Protein AF-A0A212PH71-F1 (afdb_monomer_lite)

Radius of gyration: 27.01 Å; chains: 1; bounding box: 25×21×92 Å

pLDDT: mean 72.24, std 19.66, range [41.12, 94.94]

Foldseek 3Di:
DWWWFAAPVGIDIDDPVCVVVCLVVVRGQFTADPNDTDGSDDPPPPPDPPVPPPPPPPDDDDPPPPPDDDD

Sequence (71 aa):
MTIKVLYPNGVGYVEPAELDELIEKNGILGFFRSNKLVVVGIHKTRTRKTEWHEPERRGWHEPEKRSGTNG

Structure (mmCIF, N/CA/C/O backbone):
data_AF-A0A212PH71-F1
#
_entry.id   AF-A0A212PH71-F1
#
loop_
_atom_site.group_PDB
_atom_site.id
_atom_site.type_symbol
_atom_site.label_atom_id
_atom_site.label_alt_id
_atom_site.label_comp_id
_atom_site.label_asym_id
_atom_site.label_entity_id
_atom_site.label_seq_id
_atom_site.pdbx_PDB_ins_code
_atom_site.Cartn_x
_atom_site.Cartn_y
_atom_site.Cartn_z
_atom_site.occupancy
_atom_site.B_iso_or_equiv
_atom_site.auth_seq_id
_atom_site.auth_comp_id
_atom_site.auth_asym_id
_atom_site.auth_atom_id
_atom_site.pdbx_PDB_model_num
ATOM 1 N N . MET A 1 1 ? -3.861 9.901 12.416 1.00 78.62 1 MET A N 1
ATOM 2 C CA . MET A 1 1 ? -5.071 9.140 11.991 1.00 78.62 1 MET A CA 1
ATOM 3 C C . MET A 1 1 ? -4.553 8.074 11.068 1.00 78.62 1 MET A C 1
ATOM 5 O O . MET A 1 1 ? -3.995 8.444 10.052 1.00 78.62 1 MET A O 1
ATOM 9 N N . THR A 1 2 ? -4.710 6.795 11.385 1.00 89.62 2 THR A N 1
ATOM 10 C CA . THR A 1 2 ? -4.035 5.746 10.618 1.00 89.62 2 THR A CA 1
ATOM 11 C C . THR A 1 2 ? -4.831 5.299 9.393 1.00 89.62 2 THR A C 1
ATOM 13 O O . THR A 1 2 ? -6.062 5.234 9.404 1.00 89.62 2 THR A O 1
ATOM 16 N N . ILE A 1 3 ? -4.115 4.987 8.314 1.00 90.75 3 ILE A N 1
ATOM 17 C CA . ILE A 1 3 ? -4.657 4.468 7.059 1.00 90.75 3 ILE A CA 1
ATOM 18 C C . ILE A 1 3 ? -4.332 2.983 6.980 1.00 90.75 3 ILE A C 1
ATOM 20 O O . ILE A 1 3 ? -3.186 2.573 7.149 1.00 90.75 3 ILE A O 1
ATOM 24 N N . LYS A 1 4 ? -5.348 2.167 6.702 1.00 94.44 4 LYS A N 1
ATOM 25 C CA . LYS A 1 4 ? -5.174 0.731 6.491 1.00 94.44 4 LYS A CA 1
ATOM 26 C C . LYS A 1 4 ? -4.576 0.487 5.107 1.00 94.44 4 LYS A C 1
ATOM 28 O O . LYS A 1 4 ? -5.143 0.926 4.108 1.00 94.44 4 LYS A O 1
ATOM 33 N N . VAL A 1 5 ? -3.479 -0.252 5.046 1.00 93.62 5 VAL A N 1
ATOM 34 C CA . VAL A 1 5 ? -2.724 -0.554 3.824 1.00 93.62 5 VAL A CA 1
ATOM 35 C C . VAL A 1 5 ? -2.599 -2.061 3.614 1.00 93.62 5 VAL A C 1
ATOM 37 O O . VAL A 1 5 ? -2.592 -2.842 4.564 1.00 93.62 5 VAL A O 1
ATOM 40 N N . LEU A 1 6 ? -2.528 -2.474 2.353 1.00 92.56 6 LEU A N 1
ATOM 41 C CA . LEU A 1 6 ? -2.312 -3.846 1.916 1.00 92.56 6 LEU A CA 1
ATOM 42 C C . LEU A 1 6 ? -0.870 -3.975 1.426 1.00 92.56 6 LEU A C 1
ATOM 44 O O . LEU A 1 6 ? -0.518 -3.440 0.378 1.00 92.56 6 LEU A O 1
ATOM 48 N N . TYR A 1 7 ? -0.053 -4.697 2.175 1.00 91.38 7 TYR A N 1
ATOM 49 C CA . TYR A 1 7 ? 1.295 -5.099 1.799 1.00 91.38 7 TYR A CA 1
ATOM 50 C C . TYR A 1 7 ? 1.274 -6.446 1.056 1.00 91.38 7 TYR A C 1
ATOM 52 O O . TYR A 1 7 ? 0.300 -7.196 1.153 1.00 91.38 7 TYR A O 1
ATOM 60 N N . PRO A 1 8 ? 2.364 -6.822 0.364 1.00 86.56 8 PRO A N 1
ATOM 61 C CA . PRO A 1 8 ? 2.495 -8.159 -0.219 1.00 86.56 8 PRO A CA 1
ATOM 62 C C . PRO A 1 8 ? 2.399 -9.305 0.801 1.00 86.56 8 PRO A C 1
ATOM 64 O O . PRO A 1 8 ? 2.004 -10.411 0.447 1.00 86.56 8 PRO A O 1
ATOM 67 N N . ASN A 1 9 ? 2.760 -9.049 2.061 1.00 90.06 9 ASN A N 1
ATOM 68 C CA . ASN A 1 9 ? 2.789 -10.033 3.145 1.00 90.06 9 ASN A CA 1
ATOM 69 C C . ASN A 1 9 ? 1.562 -9.976 4.074 1.00 90.06 9 ASN A C 1
ATOM 71 O O . ASN A 1 9 ? 1.499 -10.746 5.031 1.00 90.06 9 ASN A O 1
ATOM 75 N N . GLY A 1 10 ? 0.605 -9.078 3.832 1.00 92.12 10 GLY A N 1
ATOM 76 C CA . GLY A 1 10 ? -0.554 -8.919 4.704 1.00 92.12 10 GLY A CA 1
ATOM 77 C C . GLY A 1 10 ? -1.070 -7.490 4.761 1.00 92.12 10 GLY A C 1
ATOM 78 O O . GLY A 1 10 ? -0.959 -6.723 3.814 1.00 92.12 10 GLY A O 1
ATOM 79 N N . VAL A 1 11 ? -1.679 -7.127 5.883 1.00 93.75 11 VAL A N 1
ATOM 80 C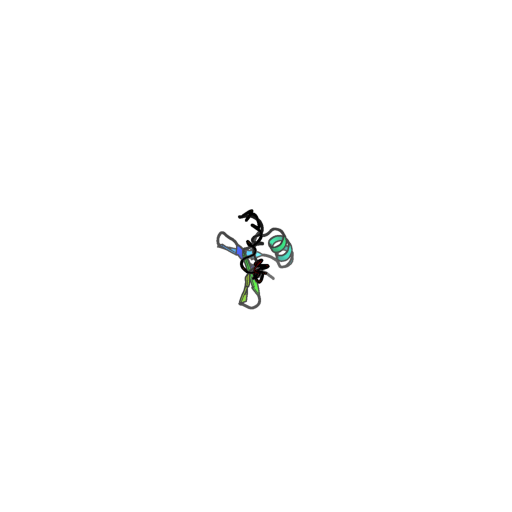 CA . VAL A 1 11 ? -2.330 -5.828 6.075 1.00 93.75 11 VAL A CA 1
ATOM 81 C C . VAL A 1 11 ? -1.658 -5.103 7.231 1.00 93.75 11 VAL A C 1
ATOM 83 O O . VAL A 1 11 ? -1.362 -5.721 8.250 1.00 93.75 11 VAL A O 1
ATOM 86 N N . GLY A 1 12 ? -1.460 -3.794 7.091 1.00 94.12 12 GLY A N 1
ATOM 87 C CA . GLY A 1 12 ? -0.928 -2.940 8.150 1.00 94.12 12 GLY A CA 1
ATOM 88 C C . GLY A 1 12 ? -1.644 -1.597 8.233 1.00 94.12 12 GLY A C 1
ATOM 89 O O . GLY A 1 12 ? -2.608 -1.341 7.508 1.00 94.12 12 GLY A O 1
ATOM 90 N N . TYR A 1 13 ? -1.172 -0.750 9.142 1.00 94.94 13 TYR A N 1
ATOM 91 C CA . TYR A 1 13 ? -1.681 0.599 9.358 1.00 94.94 13 TYR A CA 1
ATOM 92 C C . TYR A 1 13 ? -0.502 1.562 9.386 1.00 94.94 13 TYR A C 1
ATOM 94 O O . TYR A 1 13 ? 0.495 1.270 10.039 1.00 94.94 13 TYR A O 1
ATOM 102 N N . VAL A 1 14 ? -0.626 2.683 8.684 1.00 92.94 14 VAL A N 1
ATOM 103 C CA . VAL A 1 14 ? 0.433 3.697 8.564 1.00 92.94 14 VAL A CA 1
ATOM 104 C C . VAL A 1 14 ? -0.137 5.082 8.801 1.00 92.94 14 VAL A C 1
ATOM 106 O O . VAL A 1 14 ? -1.347 5.286 8.646 1.00 92.94 14 VAL A O 1
ATOM 109 N N . GLU A 1 15 ? 0.702 6.041 9.177 1.00 93.00 15 GLU A N 1
ATOM 110 C CA . GLU A 1 15 ? 0.264 7.433 9.232 1.00 93.00 15 GLU A CA 1
ATOM 111 C C . GLU A 1 15 ? 0.103 8.013 7.811 1.00 93.00 15 GLU A C 1
ATOM 113 O O . GLU A 1 15 ? 0.731 7.538 6.861 1.00 93.00 15 GLU A O 1
ATOM 118 N N . PRO A 1 16 ? -0.724 9.058 7.619 1.00 88.69 16 PRO A N 1
ATOM 119 C CA . PRO A 1 16 ? -0.977 9.627 6.298 1.00 88.69 16 PRO A CA 1
ATOM 120 C C . PRO A 1 16 ? 0.289 10.174 5.637 1.00 88.69 16 PRO A C 1
ATOM 122 O O . PRO A 1 16 ? 0.407 10.106 4.422 1.00 88.69 16 PRO A O 1
ATOM 125 N N . ALA A 1 17 ? 1.238 10.666 6.438 1.00 88.62 17 ALA A N 1
ATOM 126 C CA . ALA A 1 17 ? 2.524 11.161 5.956 1.00 88.62 17 ALA A CA 1
ATOM 127 C C . ALA A 1 17 ? 3.413 10.053 5.359 1.00 88.62 17 ALA A C 1
ATOM 129 O O . ALA A 1 17 ? 4.227 10.332 4.489 1.00 88.62 17 ALA A O 1
ATOM 130 N N . GLU A 1 18 ? 3.249 8.802 5.801 1.00 89.38 18 GLU A N 1
ATOM 131 C CA . GLU A 1 18 ? 4.024 7.654 5.310 1.00 89.38 18 GLU A CA 1
ATOM 132 C C . GLU A 1 18 ? 3.385 7.009 4.071 1.00 89.38 18 GLU A C 1
ATOM 134 O O . GLU A 1 18 ? 4.032 6.244 3.354 1.00 89.38 18 GLU A O 1
ATOM 139 N N . LEU A 1 19 ? 2.103 7.291 3.809 1.00 88.75 19 LEU A N 1
ATOM 140 C CA . LEU A 1 19 ? 1.367 6.678 2.708 1.00 88.75 19 LEU A CA 1
ATOM 141 C C . LEU A 1 19 ? 1.974 7.045 1.348 1.00 88.75 19 LEU A C 1
ATOM 143 O O . LEU A 1 19 ? 2.156 6.157 0.516 1.00 88.75 19 LEU A O 1
ATOM 147 N N . ASP A 1 20 ? 2.298 8.321 1.137 1.00 86.56 20 ASP A N 1
ATOM 148 C CA . ASP A 1 20 ? 2.845 8.805 -0.134 1.00 86.56 20 ASP A CA 1
ATOM 149 C C . ASP A 1 20 ? 4.199 8.147 -0.434 1.00 86.56 20 ASP A C 1
ATOM 151 O O . ASP A 1 20 ? 4.408 7.617 -1.525 1.00 86.56 20 ASP A O 1
ATOM 155 N N . GLU A 1 21 ? 5.071 8.049 0.572 1.00 88.06 21 GLU A N 1
ATOM 156 C CA . GLU A 1 21 ? 6.366 7.376 0.451 1.00 88.06 21 GLU A CA 1
ATOM 157 C C . GLU A 1 21 ? 6.210 5.883 0.102 1.00 88.06 21 GLU A C 1
ATOM 159 O O . GLU A 1 21 ? 6.952 5.345 -0.724 1.00 88.06 21 GLU A O 1
ATOM 164 N N . LEU A 1 22 ? 5.226 5.196 0.692 1.00 87.50 22 LEU A N 1
ATOM 165 C CA . LEU A 1 22 ? 4.949 3.786 0.400 1.00 87.50 22 LEU A CA 1
ATOM 166 C C . LEU A 1 22 ? 4.376 3.571 -1.004 1.00 87.50 22 LEU A C 1
ATOM 168 O O . LEU A 1 22 ? 4.670 2.546 -1.626 1.00 87.50 22 LEU A O 1
ATOM 172 N N . ILE A 1 23 ? 3.581 4.518 -1.504 1.00 85.94 23 ILE A N 1
ATOM 173 C CA . ILE A 1 23 ? 3.077 4.516 -2.881 1.00 85.9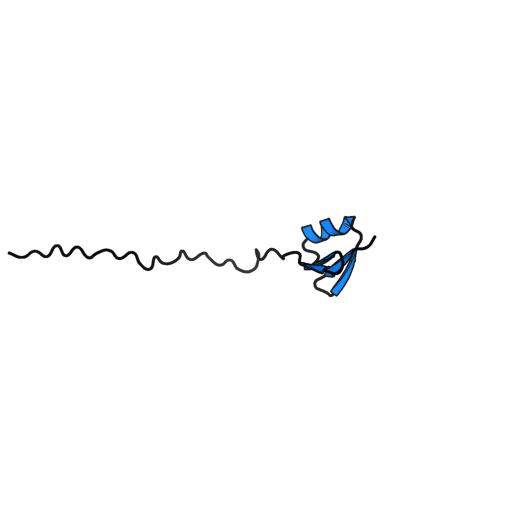4 23 ILE A CA 1
ATOM 174 C C . ILE A 1 23 ? 4.247 4.708 -3.851 1.00 85.94 23 ILE A C 1
ATOM 176 O O . ILE A 1 23 ? 4.423 3.893 -4.757 1.00 85.9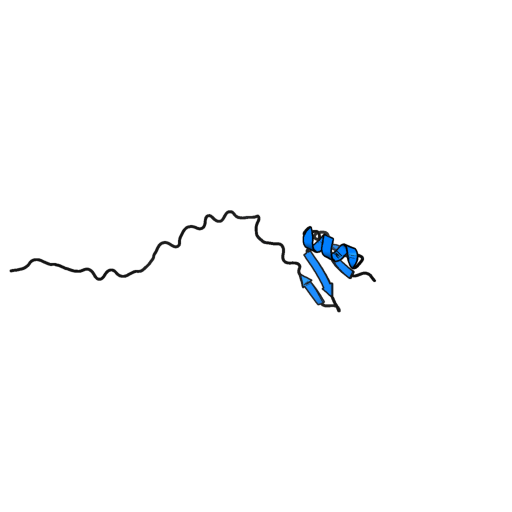4 23 ILE A O 1
ATOM 180 N N . GLU A 1 24 ? 5.086 5.723 -3.631 1.00 85.19 24 GLU A N 1
ATOM 181 C CA . GLU A 1 24 ? 6.245 6.024 -4.480 1.00 85.19 24 GLU A CA 1
ATOM 182 C C . GLU A 1 24 ? 7.247 4.864 -4.531 1.00 85.19 24 GLU A C 1
ATOM 184 O O . GLU A 1 24 ? 7.729 4.483 -5.601 1.00 85.19 24 GLU A O 1
ATOM 189 N N . LYS A 1 25 ? 7.528 4.244 -3.379 1.00 87.12 25 LYS A N 1
ATOM 190 C CA . LYS A 1 25 ? 8.469 3.119 -3.272 1.00 87.12 25 LYS A CA 1
ATOM 191 C C . LYS A 1 25 ? 7.883 1.775 -3.704 1.00 87.12 25 LYS A C 1
ATOM 193 O O . LYS A 1 25 ? 8.601 0.778 -3.664 1.00 87.12 25 LYS A O 1
ATOM 198 N N . ASN A 1 26 ? 6.617 1.718 -4.126 1.00 84.19 26 ASN A N 1
ATOM 199 C CA . 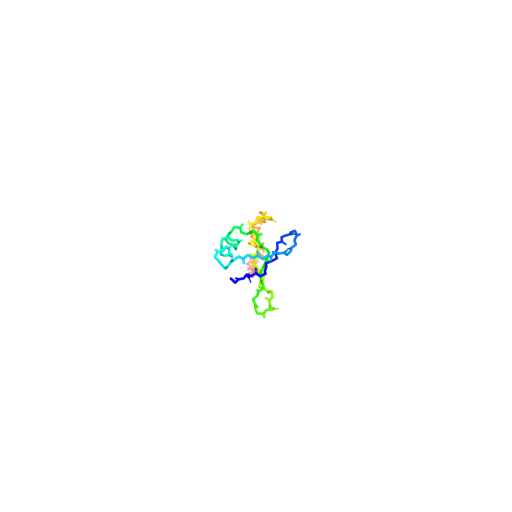ASN A 1 26 ? 5.893 0.466 -4.385 1.00 8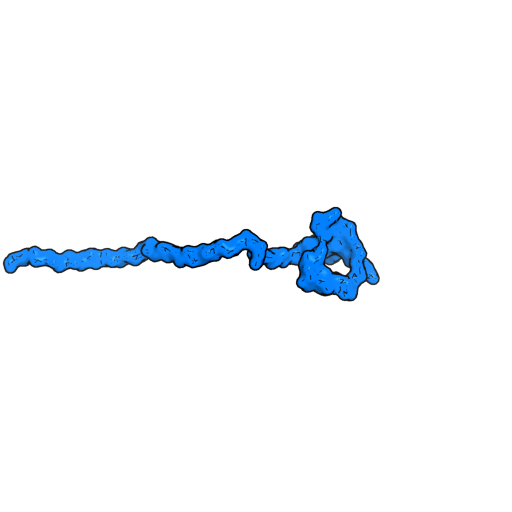4.19 26 ASN A CA 1
ATOM 200 C C . ASN A 1 26 ? 5.949 -0.507 -3.186 1.00 84.19 26 ASN A C 1
ATOM 202 O O . ASN A 1 26 ? 6.023 -1.724 -3.354 1.00 84.19 26 ASN A O 1
ATOM 206 N N . GLY A 1 27 ? 5.942 0.031 -1.964 1.00 84.12 27 GLY A N 1
ATOM 207 C CA . GLY A 1 27 ? 5.988 -0.753 -0.730 1.00 84.12 27 GLY A CA 1
ATOM 208 C C . GLY A 1 27 ? 4.660 -1.441 -0.403 1.00 84.12 27 GLY A C 1
ATOM 209 O O . GLY A 1 27 ? 4.638 -2.391 0.375 1.00 84.12 27 GLY A O 1
ATOM 210 N N . ILE A 1 28 ? 3.558 -0.988 -1.008 1.00 90.25 28 ILE A N 1
ATOM 211 C CA . ILE A 1 28 ? 2.201 -1.499 -0.791 1.00 90.25 28 ILE A CA 1
ATOM 212 C C . ILE A 1 28 ? 1.522 -1.871 -2.114 1.00 90.25 28 ILE A C 1
ATOM 214 O O . ILE A 1 28 ? 1.793 -1.294 -3.162 1.00 90.25 28 ILE A O 1
ATOM 218 N N . LEU A 1 29 ? 0.595 -2.824 -2.049 1.00 89.81 29 LEU A N 1
ATOM 219 C CA . LEU A 1 29 ? -0.300 -3.210 -3.142 1.00 89.81 29 LEU A CA 1
ATOM 220 C C . LEU A 1 29 ? -1.528 -2.290 -3.241 1.00 89.81 29 LEU A C 1
ATOM 222 O O . LEU A 1 29 ? -2.139 -2.157 -4.301 1.00 89.81 29 LEU A O 1
ATOM 226 N N . GLY A 1 30 ? -1.939 -1.683 -2.127 1.00 92.69 30 GLY A N 1
ATOM 227 C CA . GLY A 1 30 ? -3.114 -0.820 -2.071 1.00 92.69 30 GLY A CA 1
ATOM 228 C C . GLY A 1 30 ? -3.387 -0.266 -0.679 1.00 92.69 30 GLY A C 1
ATOM 229 O O . GLY A 1 30 ? -2.747 -0.660 0.291 1.00 92.69 30 GLY A O 1
ATOM 230 N N . PHE A 1 31 ? -4.356 0.635 -0.562 1.00 93.56 31 PHE A N 1
ATOM 231 C CA . PHE A 1 31 ? -4.787 1.206 0.715 1.00 93.56 31 PHE A CA 1
ATOM 232 C C . PHE A 1 31 ? -6.303 1.384 0.767 1.00 93.56 31 PHE A C 1
ATOM 234 O O . PHE A 1 31 ? -6.969 1.478 -0.262 1.00 93.56 31 PHE A O 1
ATOM 241 N N . PHE A 1 32 ? -6.876 1.406 1.966 1.00 91.12 32 PHE A N 1
ATOM 242 C CA . PHE A 1 32 ? -8.314 1.544 2.159 1.00 91.12 32 PHE A CA 1
ATOM 243 C C . PHE A 1 32 ? -8.678 3.001 2.430 1.00 91.12 32 PHE A C 1
ATOM 245 O O . PHE A 1 32 ? -8.228 3.599 3.406 1.00 91.12 32 PHE A O 1
ATOM 252 N N . ARG A 1 33 ? -9.566 3.552 1.602 1.00 88.19 33 ARG A N 1
ATOM 253 C CA . ARG A 1 33 ? -10.156 4.880 1.779 1.00 88.19 33 ARG A CA 1
ATOM 254 C C . ARG A 1 33 ? -11.664 4.740 1.912 1.00 88.19 33 ARG A C 1
ATOM 256 O O . ARG A 1 33 ? -12.310 4.207 1.015 1.00 88.19 33 ARG A O 1
ATOM 263 N N . SER A 1 34 ? -12.229 5.200 3.029 1.00 84.62 34 SER A N 1
ATOM 264 C CA . SER A 1 34 ? -13.681 5.141 3.286 1.00 84.62 34 SER A CA 1
ATOM 265 C C . SER A 1 34 ? -14.276 3.750 3.011 1.00 84.62 34 SER A C 1
ATOM 267 O O . SER A 1 34 ? -15.293 3.615 2.336 1.00 84.62 34 SER A O 1
ATOM 269 N N . ASN A 1 35 ? -13.595 2.709 3.502 1.00 82.25 35 ASN A N 1
ATOM 270 C CA . ASN A 1 35 ? -13.955 1.296 3.339 1.00 82.25 35 ASN A CA 1
ATOM 271 C C . ASN A 1 35 ? -13.846 0.720 1.909 1.00 82.25 35 ASN A C 1
ATOM 273 O O . ASN A 1 35 ? -14.234 -0.422 1.677 1.00 82.25 35 ASN A O 1
ATOM 277 N N . LYS A 1 36 ? -13.291 1.473 0.951 1.00 85.94 36 LYS A N 1
ATOM 278 C CA . LYS A 1 36 ? -12.983 1.001 -0.406 1.00 85.94 36 LYS A CA 1
ATOM 279 C C . LYS A 1 36 ? -11.484 0.766 -0.556 1.00 85.94 36 LYS A C 1
ATOM 281 O O . LYS A 1 36 ? -10.691 1.608 -0.142 1.00 85.94 36 LYS A O 1
ATOM 286 N N . LEU A 1 37 ? -11.102 -0.356 -1.162 1.00 89.94 37 LEU A N 1
ATOM 287 C CA . LEU A 1 37 ? -9.709 -0.645 -1.500 1.00 89.94 37 LEU A CA 1
ATOM 288 C C . LEU A 1 37 ? -9.313 0.120 -2.767 1.00 89.94 37 LEU A C 1
ATOM 290 O O . LEU A 1 37 ? -9.915 -0.058 -3.824 1.00 89.94 37 LEU A O 1
ATOM 294 N N . VAL A 1 38 ? -8.282 0.948 -2.652 1.00 90.12 38 VAL A N 1
ATOM 295 C CA . VAL A 1 38 ? -7.601 1.613 -3.759 1.00 90.12 38 VAL A CA 1
ATOM 296 C C . VAL A 1 38 ? -6.344 0.811 -4.063 1.00 90.12 38 VAL A C 1
ATOM 298 O O . VAL A 1 38 ? -5.436 0.737 -3.237 1.00 90.12 38 VAL A O 1
ATOM 301 N N . VAL A 1 39 ? -6.304 0.172 -5.230 1.00 88.38 39 VAL A N 1
ATOM 302 C CA . VAL A 1 39 ? -5.141 -0.602 -5.676 1.00 88.38 39 VAL A CA 1
ATOM 303 C C . VAL A 1 39 ? -4.110 0.359 -6.251 1.00 88.38 39 VAL A C 1
ATOM 305 O O . VAL A 1 39 ? -4.408 1.109 -7.182 1.00 88.38 39 VAL A O 1
ATOM 308 N N . VAL A 1 40 ? -2.899 0.328 -5.703 1.00 84.94 40 VAL A N 1
ATOM 309 C CA . VAL A 1 40 ? -1.764 1.084 -6.230 1.00 84.94 40 VAL A CA 1
ATOM 310 C C . VAL A 1 40 ? -1.177 0.207 -7.324 1.00 84.94 40 VAL A C 1
ATOM 312 O O . VAL A 1 40 ? -0.588 -0.839 -7.060 1.00 84.94 40 VAL A O 1
ATOM 315 N N . GLY A 1 41 ? -1.481 0.554 -8.574 1.00 63.81 41 GLY A N 1
ATOM 316 C CA . GLY A 1 41 ? -1.103 -0.245 -9.729 1.00 63.81 41 GLY A CA 1
ATOM 317 C C . GLY A 1 41 ? 0.406 -0.435 -9.771 1.00 63.81 41 GLY A C 1
ATOM 318 O O . GLY A 1 41 ? 1.134 0.499 -10.089 1.00 63.81 41 GLY A O 1
ATOM 319 N N . ILE A 1 42 ? 0.860 -1.656 -9.485 1.00 56.78 42 ILE A N 1
ATOM 320 C CA . ILE A 1 42 ? 2.230 -2.088 -9.745 1.00 56.78 42 ILE A CA 1
ATOM 321 C C . ILE A 1 42 ? 2.495 -1.760 -11.212 1.00 56.78 42 ILE A C 1
ATOM 323 O O . ILE A 1 42 ? 1.838 -2.312 -12.104 1.00 56.78 42 ILE A O 1
ATOM 327 N N . HIS A 1 43 ? 3.415 -0.837 -11.473 1.00 49.81 43 HIS A N 1
ATOM 328 C CA . HIS A 1 43 ? 3.843 -0.539 -12.828 1.00 49.81 43 HIS A CA 1
ATOM 329 C C . HIS A 1 43 ? 4.354 -1.866 -13.418 1.00 49.81 43 HIS A C 1
ATOM 331 O O . HIS A 1 43 ? 5.405 -2.372 -13.026 1.00 49.81 43 HIS A O 1
ATOM 337 N N . LYS A 1 44 ? 3.586 -2.487 -14.326 1.00 46.25 44 LYS A N 1
ATOM 338 C CA . LYS A 1 44 ? 3.950 -3.729 -15.040 1.00 46.25 44 LYS A CA 1
ATOM 339 C C . LYS A 1 44 ? 5.113 -3.494 -16.024 1.00 46.25 44 LYS A C 1
ATOM 341 O O . LYS A 1 44 ? 5.111 -4.007 -17.135 1.00 46.25 44 LYS A O 1
ATOM 346 N N . THR A 1 45 ? 6.111 -2.697 -15.659 1.00 48.75 45 THR A N 1
ATOM 347 C CA . THR A 1 45 ? 7.235 -2.289 -16.513 1.00 48.75 45 THR A CA 1
ATOM 348 C C . THR A 1 45 ? 8.526 -3.035 -16.201 1.00 48.75 45 THR A C 1
ATOM 350 O O . THR A 1 45 ? 9.601 -2.594 -16.597 1.00 48.75 45 THR A O 1
ATOM 353 N N . ARG A 1 46 ? 8.465 -4.201 -15.539 1.00 51.22 46 ARG A N 1
ATOM 354 C CA . ARG A 1 46 ? 9.672 -5.018 -15.338 1.00 51.22 46 ARG A CA 1
ATOM 355 C C . ARG A 1 46 ? 9.442 -6.527 -15.241 1.00 51.22 46 ARG A C 1
ATOM 357 O O . ARG A 1 46 ? 9.990 -7.173 -14.362 1.00 51.22 46 ARG A O 1
ATOM 364 N N . THR A 1 47 ? 8.672 -7.122 -16.155 1.00 45.12 47 THR A N 1
ATOM 365 C CA . THR A 1 47 ? 8.847 -8.556 -16.509 1.00 45.12 47 THR A CA 1
ATOM 366 C C . THR A 1 47 ? 8.189 -8.918 -17.842 1.00 45.12 47 THR A C 1
ATOM 368 O O . THR A 1 47 ? 7.316 -9.768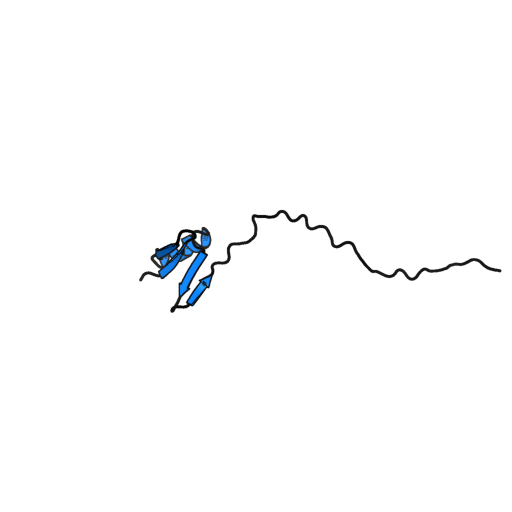 -17.943 1.00 45.12 47 THR A O 1
ATOM 371 N N . ARG A 1 48 ? 8.629 -8.242 -18.900 1.00 41.12 48 ARG A N 1
ATOM 372 C CA . ARG A 1 48 ? 8.983 -8.840 -20.195 1.00 41.12 48 ARG A CA 1
ATOM 373 C C . ARG A 1 48 ? 9.502 -7.692 -21.050 1.00 41.12 48 ARG A C 1
ATOM 375 O O . ARG A 1 48 ? 8.753 -6.777 -21.377 1.00 41.12 48 ARG A O 1
ATOM 382 N N . LYS A 1 49 ? 10.778 -7.752 -21.436 1.00 44.50 49 LYS A N 1
ATOM 383 C CA . LYS A 1 49 ? 11.157 -7.283 -22.769 1.00 44.50 49 LYS A CA 1
ATOM 384 C C . LYS A 1 49 ? 10.341 -8.148 -23.731 1.00 44.50 49 LYS A C 1
ATOM 386 O O . LYS A 1 49 ? 10.786 -9.217 -24.124 1.00 44.50 49 LYS A O 1
ATOM 391 N N . THR A 1 50 ? 9.098 -7.771 -23.993 1.00 48.81 50 THR A N 1
ATOM 392 C CA . THR A 1 50 ? 8.458 -8.196 -25.225 1.00 48.81 50 THR A CA 1
ATOM 393 C C . THR A 1 50 ? 9.121 -7.299 -26.246 1.00 48.81 50 THR A C 1
ATOM 395 O O . THR A 1 50 ? 8.849 -6.099 -26.281 1.00 48.81 50 THR A O 1
ATOM 398 N N . GLU A 1 51 ? 10.100 -7.847 -26.962 1.00 44.62 51 GLU A N 1
ATOM 399 C CA . GLU A 1 51 ? 10.482 -7.303 -28.256 1.00 44.62 51 GLU A CA 1
ATOM 400 C C . GLU A 1 51 ? 9.175 -7.004 -28.982 1.00 44.62 51 GLU A C 1
ATOM 402 O O . GLU A 1 51 ? 8.344 -7.891 -29.190 1.00 44.62 51 GLU A O 1
ATOM 407 N N . TRP A 1 52 ? 8.929 -5.722 -29.229 1.00 41.12 52 TRP A N 1
ATOM 408 C CA . TRP A 1 52 ? 7.847 -5.290 -30.088 1.00 41.12 52 TRP A CA 1
ATOM 409 C C . TRP A 1 52 ? 8.235 -5.823 -31.472 1.00 41.12 52 TRP A C 1
ATOM 411 O O . TRP A 1 52 ? 8.984 -5.186 -32.202 1.00 41.12 52 TRP A O 1
ATOM 421 N N . HIS A 1 53 ? 7.819 -7.049 -31.790 1.00 49.03 53 HIS A N 1
ATOM 422 C CA . HIS A 1 53 ? 7.798 -7.531 -33.161 1.00 49.03 53 HIS A CA 1
ATOM 423 C C . HIS A 1 53 ? 6.777 -6.659 -33.872 1.00 49.03 53 HIS A C 1
ATOM 425 O O . HIS A 1 53 ? 5.583 -6.786 -33.592 1.00 49.03 53 HIS A O 1
ATOM 431 N N . GLU A 1 54 ? 7.249 -5.730 -34.709 1.00 47.41 54 GLU A N 1
ATOM 432 C CA . GLU A 1 54 ? 6.400 -4.990 -35.640 1.00 47.41 54 GLU A CA 1
ATOM 433 C C . GLU A 1 54 ? 5.313 -5.927 -36.180 1.00 47.41 54 GLU A C 1
ATOM 435 O O . GLU A 1 54 ? 5.624 -7.070 -36.536 1.00 47.41 54 GLU A O 1
ATOM 440 N N . PRO A 1 55 ? 4.039 -5.500 -36.211 1.00 54.19 55 PRO A N 1
ATOM 441 C CA . PRO A 1 55 ? 3.012 -6.333 -36.795 1.00 54.19 55 PRO A CA 1
ATOM 442 C C . PRO A 1 55 ? 3.411 -6.548 -38.251 1.00 54.19 55 PRO A C 1
ATOM 444 O O . PRO A 1 55 ? 3.480 -5.590 -39.026 1.00 54.19 55 PRO A O 1
ATOM 447 N N . GLU A 1 56 ? 3.699 -7.804 -38.606 1.00 53.59 56 GLU A N 1
ATOM 448 C CA . GLU A 1 56 ? 3.768 -8.235 -39.993 1.00 53.59 56 GLU A CA 1
ATOM 449 C C . GLU A 1 56 ? 2.579 -7.590 -40.701 1.00 53.59 56 GLU A C 1
ATOM 451 O O . GLU A 1 56 ? 1.424 -7.818 -40.325 1.00 53.59 56 GLU A O 1
ATOM 456 N N . ARG A 1 57 ? 2.862 -6.709 -41.665 1.00 54.28 57 ARG A N 1
ATOM 457 C CA . ARG A 1 57 ? 1.858 -6.066 -42.510 1.00 54.28 57 ARG A CA 1
ATOM 458 C C . ARG A 1 57 ? 1.129 -7.154 -43.299 1.00 54.28 57 ARG A C 1
ATOM 460 O O . ARG A 1 57 ? 1.411 -7.393 -44.467 1.00 54.28 57 ARG A O 1
ATOM 467 N N . ARG A 1 58 ? 0.161 -7.817 -42.670 1.00 58.50 58 ARG A N 1
ATOM 468 C CA . ARG A 1 58 ? -0.883 -8.561 -43.360 1.00 58.50 58 ARG A CA 1
ATOM 469 C C . ARG A 1 58 ? -1.838 -7.547 -43.966 1.00 58.50 58 ARG A C 1
ATOM 471 O O . ARG A 1 58 ? -2.589 -6.890 -43.254 1.00 58.50 58 ARG A O 1
ATOM 478 N N . GLY A 1 59 ? -1.819 -7.483 -45.293 1.00 52.88 59 GLY A N 1
ATOM 479 C CA . GLY A 1 59 ? -2.970 -7.051 -46.074 1.00 52.88 59 GLY A CA 1
ATOM 480 C C . GLY A 1 59 ? -2.971 -5.591 -46.502 1.00 52.88 59 GLY A C 1
ATOM 481 O O . GLY A 1 59 ? -3.911 -4.869 -46.194 1.00 52.88 59 GLY A O 1
ATOM 482 N N . TRP A 1 60 ? -1.999 -5.185 -47.319 1.00 47.31 60 TRP A N 1
ATOM 483 C CA . TRP A 1 60 ? -2.370 -4.355 -48.464 1.00 47.31 60 TRP A CA 1
ATOM 484 C C . TRP A 1 60 ? -2.381 -5.262 -49.685 1.00 47.31 60 TRP A C 1
ATOM 486 O O . TRP A 1 60 ? -1.345 -5.752 -50.123 1.00 47.31 60 TRP A O 1
ATOM 496 N N . HIS A 1 61 ? -3.592 -5.536 -50.166 1.00 49.75 61 HIS A N 1
ATOM 497 C CA . HIS A 1 61 ? -3.832 -5.972 -51.531 1.00 49.75 61 HIS A CA 1
ATOM 498 C C . HIS A 1 61 ? -3.069 -5.025 -52.464 1.00 49.75 61 HIS A C 1
ATOM 500 O O . HIS A 1 61 ? -3.450 -3.865 -52.617 1.00 49.75 61 HIS A O 1
ATOM 506 N N . GLU A 1 62 ? -2.005 -5.510 -53.089 1.00 57.91 62 GLU A N 1
ATOM 507 C CA . GLU A 1 62 ? -1.551 -4.941 -54.347 1.00 57.91 62 GLU A CA 1
ATOM 508 C C . GLU A 1 62 ? -2.488 -5.516 -55.418 1.00 57.91 62 GLU A C 1
ATOM 510 O O . GLU A 1 62 ? -2.562 -6.740 -55.559 1.00 57.91 62 GLU A O 1
ATOM 515 N N . PRO A 1 63 ? -3.293 -4.709 -56.131 1.00 57.81 63 PRO A N 1
ATOM 516 C CA . PRO A 1 63 ? -3.948 -5.217 -57.318 1.00 57.81 63 PRO A CA 1
ATOM 517 C C . PRO A 1 63 ? -2.851 -5.525 -58.336 1.00 57.81 63 PRO A C 1
ATOM 519 O O . PRO A 1 63 ? -2.206 -4.622 -58.867 1.00 57.81 63 PRO A O 1
ATOM 522 N N . GLU A 1 64 ? -2.657 -6.821 -58.563 1.00 51.34 64 GLU A N 1
ATOM 523 C CA . GLU A 1 64 ? -1.900 -7.438 -59.644 1.00 51.34 64 GLU A CA 1
ATOM 524 C C . GLU A 1 64 ? -2.189 -6.683 -60.955 1.00 51.34 64 GLU A C 1
ATOM 526 O O . GLU A 1 64 ? -3.183 -6.932 -61.642 1.00 51.34 64 GLU A O 1
ATOM 531 N N . LYS A 1 65 ? -1.340 -5.710 -61.317 1.00 53.56 65 LYS A N 1
ATOM 532 C CA . LYS A 1 65 ? -1.339 -5.165 -62.674 1.00 53.56 65 LYS A CA 1
ATOM 533 C C . LYS A 1 65 ? -0.758 -6.247 -63.571 1.00 53.56 65 LYS A C 1
ATOM 535 O O . LYS A 1 65 ? 0.441 -6.282 -63.830 1.00 53.56 65 LYS A O 1
ATOM 540 N N . ARG A 1 66 ? -1.627 -7.130 -64.065 1.00 52.00 66 ARG A N 1
ATOM 541 C CA . ARG A 1 66 ? -1.359 -7.918 -65.266 1.00 52.00 66 ARG A CA 1
ATOM 542 C C . ARG A 1 66 ? -1.188 -6.960 -66.442 1.00 52.00 66 ARG A C 1
ATOM 544 O O . ARG A 1 66 ? -2.130 -6.703 -67.183 1.00 52.00 66 ARG A O 1
ATOM 551 N N . SER A 1 67 ? 0.027 -6.467 -66.645 1.00 51.41 67 SER A N 1
ATOM 552 C CA . SER A 1 67 ? 0.484 -6.103 -67.985 1.00 51.41 67 SER A CA 1
ATOM 553 C C . SER A 1 67 ? 0.863 -7.398 -68.696 1.00 51.41 67 SER A C 1
ATOM 555 O O . SER A 1 67 ? 2.033 -7.740 -68.833 1.00 51.41 67 SER A O 1
ATOM 557 N N . GLY A 1 68 ? -0.166 -8.158 -69.070 1.00 46.56 68 GLY A N 1
ATOM 558 C CA . GLY A 1 68 ? -0.044 -9.206 -70.064 1.00 46.56 68 GLY A CA 1
ATOM 559 C C . GLY A 1 68 ? 0.080 -8.544 -71.427 1.00 46.56 68 GLY A C 1
ATOM 560 O O . GLY A 1 68 ? -0.870 -7.947 -71.925 1.00 46.56 68 GLY A O 1
ATOM 561 N N . THR A 1 69 ? 1.269 -8.644 -72.002 1.00 53.34 69 THR A N 1
ATOM 562 C CA . THR A 1 69 ? 1.495 -8.697 -73.443 1.00 53.34 69 THR A CA 1
ATOM 563 C C . THR A 1 69 ? 0.466 -9.623 -74.093 1.00 53.34 69 THR A C 1
ATOM 565 O O . THR A 1 69 ? 0.328 -10.764 -73.660 1.00 53.34 69 THR A O 1
ATOM 568 N N . ASN A 1 70 ? -0.237 -9.152 -75.123 1.00 48.12 70 ASN A N 1
ATOM 569 C CA . ASN A 1 70 ? -0.849 -10.001 -76.145 1.00 48.12 70 ASN A CA 1
ATOM 570 C C . ASN A 1 70 ? -1.221 -9.156 -77.368 1.00 48.12 70 ASN A C 1
ATOM 572 O O . ASN A 1 70 ? -1.980 -8.196 -77.231 1.00 48.12 70 ASN A O 1
ATOM 576 N N . GLY A 1 71 ? -0.731 -9.573 -78.539 1.00 43.84 71 GLY A N 1
ATOM 577 C CA . GLY A 1 71 ? -1.218 -9.154 -79.856 1.00 43.84 71 GLY A CA 1
ATOM 578 C C . GLY A 1 71 ? -0.152 -8.542 -80.733 1.00 43.84 71 GLY A C 1
ATOM 579 O O . GLY A 1 71 ? -0.193 -7.304 -80.873 1.00 43.84 71 GLY A O 1
#

Secondary structure (DSSP, 8-state):
--EEEEETTEEEEE-HHHHHHHHHTT--SEEEETTEEEE------SS------------------------